Protein AF-A0A0C1FZS0-F1 (afdb_monomer_lite)

pLDDT: mean 91.09, std 13.43, range [32.62, 98.88]

Foldseek 3Di:
DFEEEDALQLQQQQADLQLAGNQDQPDGNDPPDGSVRSLVVVLVVQVVSLGQKYWYWQFAADDDNDDRQSNQLNSCVVSVHLQRGKEFEDGADPRTAIIMRGRVVWKDKYQDFDDDPVRHTLQAWDFDDPPPPPGTDTDHDNHRWGWMFMATPVGDTDIDTHDDDDDDDPVPPPDPDD

Structure (mmCIF, N/CA/C/O backbone):
data_AF-A0A0C1FZS0-F1
#
_entry.id   AF-A0A0C1FZS0-F1
#
loop_
_atom_site.group_PDB
_atom_site.id
_atom_site.type_symbol
_atom_site.label_atom_id
_atom_site.label_alt_id
_atom_site.label_comp_id
_atom_site.label_asym_id
_atom_site.label_entity_id
_atom_site.label_seq_id
_atom_site.pdbx_PDB_ins_code
_atom_site.Cartn_x
_atom_site.Cartn_y
_atom_site.Cartn_z
_atom_site.occupancy
_atom_site.B_iso_or_equiv
_atom_site.auth_seq_id
_atom_site.auth_comp_id
_atom_site.auth_asym_id
_atom_site.auth_atom_id
_atom_site.pdbx_PDB_model_num
ATOM 1 N N . MET A 1 1 ? -11.653 -15.041 6.999 1.00 92.69 1 MET A N 1
ATOM 2 C CA . MET A 1 1 ? -10.937 -13.839 6.544 1.00 92.69 1 MET A CA 1
ATOM 3 C C . MET A 1 1 ? -9.445 -14.072 6.685 1.00 92.69 1 MET A C 1
ATOM 5 O O . MET A 1 1 ? -9.012 -14.583 7.712 1.00 92.69 1 MET A O 1
ATOM 9 N N . ARG A 1 2 ? -8.684 -13.727 5.658 1.00 97.38 2 ARG A N 1
ATOM 10 C CA . ARG A 1 2 ? -7.247 -13.862 5.508 1.00 97.38 2 ARG A CA 1
ATOM 11 C C . ARG A 1 2 ? -6.704 -12.473 5.212 1.00 97.38 2 ARG A C 1
ATOM 13 O O . ARG A 1 2 ? -7.010 -11.899 4.173 1.00 97.38 2 ARG A O 1
ATOM 20 N N . LEU A 1 3 ? -5.918 -11.954 6.143 1.00 97.69 3 LEU A N 1
ATOM 21 C CA . LEU A 1 3 ? -5.201 -10.697 5.992 1.00 97.69 3 LEU A CA 1
ATOM 22 C C . LEU A 1 3 ? -3.733 -11.022 5.730 1.00 97.69 3 LEU A C 1
ATOM 24 O O . LEU A 1 3 ? -3.173 -11.89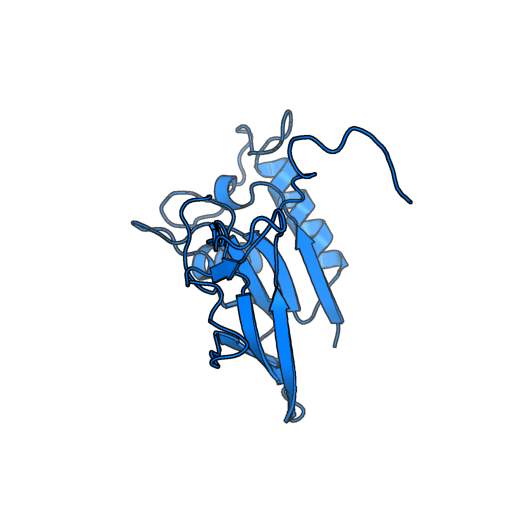8 6.391 1.00 97.69 3 LEU A O 1
ATOM 28 N N . ALA A 1 4 ? -3.122 -10.332 4.777 1.00 98.19 4 ALA A N 1
ATOM 29 C CA . ALA A 1 4 ? -1.700 -10.441 4.487 1.00 98.19 4 ALA A CA 1
ATOM 30 C C . ALA A 1 4 ? -1.048 -9.057 4.497 1.00 98.19 4 ALA A C 1
ATOM 32 O O . ALA A 1 4 ? -1.712 -8.037 4.326 1.00 98.19 4 ALA A O 1
ATOM 33 N N . THR A 1 5 ? 0.265 -9.029 4.679 1.00 98.06 5 THR A N 1
ATOM 34 C CA . THR A 1 5 ? 1.093 -7.847 4.442 1.00 98.06 5 THR A CA 1
ATOM 35 C C . THR A 1 5 ? 2.268 -8.257 3.575 1.00 98.06 5 THR A C 1
ATOM 37 O O . THR A 1 5 ? 2.811 -9.350 3.759 1.00 98.06 5 THR A O 1
ATOM 40 N N . TYR A 1 6 ? 2.631 -7.421 2.609 1.00 97.88 6 TYR A N 1
ATOM 41 C CA . TYR A 1 6 ? 3.744 -7.695 1.714 1.00 97.88 6 TYR A CA 1
ATOM 42 C C . TYR A 1 6 ? 4.457 -6.397 1.334 1.00 97.88 6 TYR A C 1
ATOM 44 O O . TYR A 1 6 ? 3.844 -5.492 0.768 1.00 97.88 6 TYR A O 1
ATOM 52 N N . ASN A 1 7 ? 5.754 -6.315 1.645 1.00 96.44 7 ASN A N 1
ATOM 53 C CA . ASN A 1 7 ? 6.638 -5.324 1.041 1.00 96.44 7 ASN A CA 1
ATOM 54 C C . ASN A 1 7 ? 7.053 -5.826 -0.346 1.00 96.44 7 ASN A C 1
ATOM 56 O O . ASN A 1 7 ? 7.769 -6.821 -0.445 1.00 96.44 7 ASN A O 1
ATOM 60 N N . ILE A 1 8 ? 6.552 -5.158 -1.387 1.00 94.81 8 ILE A N 1
ATOM 61 C CA . ILE A 1 8 ? 6.728 -5.568 -2.787 1.00 94.81 8 ILE A CA 1
ATOM 62 C C . ILE A 1 8 ? 8.076 -5.115 -3.368 1.00 94.81 8 ILE A C 1
ATOM 64 O O . ILE A 1 8 ? 8.530 -5.709 -4.345 1.00 94.81 8 ILE A O 1
ATOM 68 N N . GLU A 1 9 ? 8.725 -4.132 -2.740 1.00 91.25 9 GLU A N 1
ATOM 69 C CA . GLU A 1 9 ? 9.968 -3.503 -3.192 1.00 91.25 9 GLU A CA 1
ATOM 70 C C . GLU A 1 9 ? 9.824 -2.790 -4.558 1.00 91.25 9 GLU A C 1
ATOM 72 O O . GLU A 1 9 ? 9.731 -3.408 -5.622 1.00 91.25 9 GLU A O 1
ATOM 77 N N . TRP A 1 10 ? 9.816 -1.451 -4.543 1.00 91.62 10 TRP A N 1
ATOM 78 C CA . TRP A 1 10 ? 9.748 -0.601 -5.751 1.00 91.62 10 TRP A CA 1
ATOM 79 C C . TRP A 1 10 ? 8.530 -0.824 -6.670 1.00 91.62 10 TRP A C 1
ATOM 81 O O . TRP A 1 10 ? 8.647 -0.709 -7.895 1.00 91.62 10 TRP A O 1
ATOM 91 N N . PHE A 1 11 ? 7.337 -1.089 -6.124 1.00 96.31 11 PHE A N 1
ATOM 92 C CA . PHE A 1 11 ? 6.177 -1.447 -6.955 1.00 96.31 11 PHE A CA 1
ATOM 93 C C . PHE A 1 11 ? 5.785 -0.350 -7.958 1.00 96.31 11 PHE A C 1
ATOM 95 O O . PHE A 1 11 ? 5.384 -0.643 -9.084 1.00 96.31 11 PHE A O 1
ATOM 102 N N . ALA A 1 12 ? 5.983 0.920 -7.590 1.00 95.31 12 ALA A N 1
ATOM 103 C CA . ALA A 1 12 ? 5.743 2.075 -8.452 1.00 95.31 12 ALA A CA 1
ATOM 104 C C . ALA A 1 12 ? 6.441 1.986 -9.825 1.00 95.31 12 ALA A C 1
ATOM 106 O O . ALA A 1 12 ? 5.945 2.539 -10.802 1.00 95.31 12 ALA A O 1
ATOM 107 N N . TYR A 1 13 ? 7.573 1.279 -9.928 1.00 95.69 13 TYR A N 1
ATOM 108 C CA . TYR A 1 13 ? 8.383 1.213 -11.152 1.00 95.69 13 TYR A CA 1
ATOM 109 C C . TYR A 1 13 ? 7.780 0.282 -12.214 1.00 95.69 13 TYR A C 1
ATOM 111 O O . TYR A 1 13 ? 8.219 0.276 -13.370 1.00 95.69 13 TYR A O 1
ATOM 119 N N . LEU A 1 14 ? 6.756 -0.488 -11.838 1.00 97.31 14 LEU A N 1
ATOM 120 C CA . LEU A 1 14 ? 5.987 -1.315 -12.759 1.00 97.31 14 LEU A CA 1
ATOM 121 C C . LEU A 1 14 ? 4.859 -0.541 -13.450 1.00 97.31 14 LEU A C 1
ATOM 123 O O . LEU A 1 14 ? 4.269 -1.075 -14.383 1.00 97.31 14 LEU A O 1
ATOM 127 N N . PHE A 1 15 ? 4.584 0.705 -13.057 1.00 97.06 15 PHE A N 1
ATOM 128 C CA . PHE A 1 15 ? 3.476 1.500 -13.589 1.00 97.06 15 PHE A CA 1
ATOM 129 C C . PHE A 1 15 ? 3.964 2.744 -14.316 1.00 97.06 15 PHE A C 1
ATOM 131 O O . PHE A 1 15 ? 4.968 3.353 -13.938 1.00 97.06 15 PHE A O 1
ATOM 138 N N . ASP A 1 16 ? 3.272 3.115 -15.392 1.00 96.00 16 ASP A N 1
ATOM 139 C CA . ASP A 1 16 ? 3.566 4.353 -16.111 1.00 96.00 16 ASP A CA 1
ATOM 140 C C . ASP A 1 16 ? 2.937 5.579 -15.431 1.00 96.00 16 ASP A C 1
ATOM 142 O O . ASP A 1 16 ? 2.362 5.515 -14.342 1.00 96.00 16 ASP A O 1
ATOM 146 N N . LYS A 1 17 ? 3.079 6.745 -16.068 1.00 95.25 17 LYS A N 1
ATOM 147 C CA . LYS A 1 17 ? 2.538 8.012 -15.555 1.00 95.25 17 LYS A CA 1
ATOM 148 C C . LYS A 1 17 ? 1.004 8.044 -15.486 1.00 95.25 17 LYS A C 1
ATOM 150 O O . LYS A 1 17 ? 0.456 8.946 -14.853 1.00 95.25 17 LYS A O 1
ATOM 155 N N . ASP A 1 18 ? 0.339 7.118 -16.170 1.00 95.81 18 ASP A N 1
ATOM 156 C CA . ASP A 1 18 ? -1.113 6.999 -16.259 1.00 95.81 18 ASP A CA 1
ATOM 157 C C . ASP A 1 18 ? -1.623 5.804 -15.413 1.00 95.81 18 ASP A C 1
ATOM 159 O O . ASP A 1 18 ? -2.806 5.470 -15.456 1.00 95.81 18 ASP A O 1
ATOM 163 N N . ASP A 1 19 ? -0.747 5.216 -14.584 1.00 97.50 19 ASP A N 1
ATOM 164 C CA . ASP A 1 19 ? -0.967 4.038 -13.731 1.00 97.50 19 ASP A CA 1
ATOM 165 C C . ASP A 1 19 ? -1.263 2.739 -14.492 1.00 97.50 19 ASP A C 1
ATOM 167 O O . ASP A 1 19 ? -1.912 1.825 -13.974 1.00 97.50 19 ASP A O 1
ATOM 171 N N . THR A 1 20 ? -0.777 2.635 -15.727 1.00 96.94 20 THR A N 1
ATOM 172 C CA . THR A 1 20 ? -0.874 1.407 -16.520 1.00 96.94 20 THR A CA 1
ATOM 173 C C . THR A 1 20 ? 0.285 0.479 -16.179 1.00 96.94 20 THR A C 1
ATOM 175 O O . THR A 1 20 ? 1.444 0.903 -16.171 1.00 96.94 20 THR A O 1
ATOM 178 N N . LEU A 1 21 ? -0.014 -0.797 -15.920 1.00 97.50 21 LEU A N 1
ATOM 179 C CA . LEU A 1 21 ? 1.005 -1.813 -15.668 1.00 97.50 21 LEU A CA 1
ATOM 180 C C . LEU A 1 21 ? 1.848 -2.058 -16.930 1.00 97.50 21 LEU A C 1
ATOM 182 O O . LEU A 1 21 ? 1.327 -2.366 -18.000 1.00 97.50 21 LEU A O 1
ATOM 186 N N . MET A 1 22 ? 3.167 -1.965 -16.794 1.00 97.75 22 MET A N 1
ATOM 187 C CA . MET A 1 22 ? 4.130 -2.179 -17.870 1.00 97.75 22 MET A CA 1
ATOM 188 C C . MET A 1 22 ? 4.765 -3.569 -17.760 1.00 97.75 22 MET A C 1
ATOM 190 O O . MET A 1 22 ? 5.728 -3.764 -17.022 1.00 97.75 22 MET A O 1
ATOM 194 N N . LEU A 1 23 ? 4.264 -4.532 -18.536 1.00 97.06 23 LEU A N 1
ATOM 195 C CA . LEU A 1 23 ? 4.814 -5.892 -18.619 1.00 97.06 23 LEU A CA 1
ATOM 196 C C . LEU A 1 23 ? 5.726 -6.060 -19.844 1.00 97.06 23 LEU A C 1
ATOM 198 O O . LEU A 1 23 ? 5.412 -6.799 -20.774 1.00 97.06 23 LEU A O 1
ATOM 202 N N . ASP A 1 24 ? 6.861 -5.361 -19.854 1.00 97.44 24 ASP A N 1
ATOM 203 C CA . ASP A 1 24 ? 7.886 -5.491 -20.895 1.00 97.44 24 ASP A CA 1
ATOM 204 C C . ASP A 1 24 ? 9.237 -5.966 -20.331 1.00 97.44 24 ASP A C 1
ATOM 206 O O . ASP A 1 24 ? 9.437 -6.065 -19.122 1.00 97.44 24 ASP A O 1
ATOM 210 N N . ALA A 1 25 ? 10.184 -6.260 -21.223 1.00 97.69 25 ALA A N 1
ATOM 211 C CA . ALA A 1 25 ? 11.517 -6.745 -20.862 1.00 97.69 25 ALA A CA 1
ATOM 212 C C . ALA A 1 25 ? 12.495 -5.623 -20.442 1.00 97.69 25 ALA A C 1
ATOM 214 O O . ALA A 1 25 ? 13.711 -5.806 -20.506 1.00 97.69 25 ALA A O 1
ATOM 215 N N . LYS A 1 26 ? 12.001 -4.432 -20.068 1.00 97.88 26 LYS A N 1
ATOM 216 C CA . LYS A 1 26 ? 12.867 -3.349 -19.575 1.00 97.88 26 LYS A CA 1
ATOM 217 C C . LYS A 1 26 ? 13.206 -3.565 -18.096 1.00 97.88 26 LYS A C 1
ATOM 219 O O . LYS A 1 26 ? 12.447 -4.238 -17.399 1.00 97.88 26 LYS A O 1
ATOM 224 N N . PRO A 1 27 ? 14.314 -2.985 -17.599 1.00 97.31 27 PRO A N 1
ATOM 225 C CA . PRO A 1 27 ? 14.685 -3.088 -16.191 1.00 97.31 27 PRO A CA 1
ATOM 226 C C . PRO A 1 27 ? 13.567 -2.629 -15.250 1.00 97.31 27 PRO A C 1
ATOM 228 O O . PRO A 1 27 ? 12.896 -1.629 -15.515 1.00 97.31 27 PRO A O 1
ATOM 231 N N . SER A 1 28 ? 13.387 -3.363 -14.154 1.00 95.56 28 SER A N 1
ATOM 232 C CA . SER A 1 28 ? 12.504 -2.992 -13.047 1.00 95.56 28 SER A CA 1
ATOM 233 C C . SER A 1 28 ? 13.249 -2.201 -11.960 1.00 95.56 28 SER A C 1
ATOM 235 O O . SER A 1 28 ? 14.401 -1.808 -12.151 1.00 95.56 28 SER A O 1
ATOM 237 N N . GLY A 1 29 ? 12.596 -1.958 -10.816 1.00 90.38 29 GLY A N 1
ATOM 238 C CA . GLY A 1 29 ? 13.256 -1.410 -9.624 1.00 90.38 29 GLY A CA 1
ATOM 239 C C . GLY A 1 29 ? 14.176 -2.413 -8.915 1.00 90.38 29 GLY A C 1
ATOM 240 O O . GLY A 1 29 ? 15.032 -2.009 -8.132 1.00 90.38 29 GLY A O 1
ATOM 241 N N . VAL A 1 30 ? 14.047 -3.709 -9.219 1.00 93.25 30 VAL A N 1
ATOM 242 C CA . VAL A 1 30 ? 14.869 -4.780 -8.644 1.00 93.25 30 VAL A CA 1
ATOM 243 C C . VAL A 1 30 ? 16.071 -5.062 -9.547 1.00 93.25 30 VAL A C 1
ATOM 245 O O . VAL A 1 30 ? 15.944 -5.276 -10.756 1.00 93.25 30 VAL A O 1
ATOM 248 N N . HIS A 1 31 ? 17.268 -5.083 -8.955 1.00 93.75 31 HIS A N 1
ATOM 249 C CA . HIS A 1 31 ? 18.516 -5.256 -9.697 1.00 93.75 31 HIS A CA 1
ATOM 250 C C . HIS A 1 31 ? 18.559 -6.591 -10.455 1.00 93.75 31 HIS A C 1
ATOM 252 O O . HIS A 1 31 ? 18.454 -7.666 -9.866 1.00 93.75 31 HIS A O 1
ATOM 258 N N . GLY A 1 32 ? 18.795 -6.518 -11.768 1.00 95.69 32 GLY A N 1
ATOM 259 C CA . GLY A 1 32 ? 18.912 -7.695 -12.632 1.00 95.69 32 GLY A CA 1
ATOM 260 C C . GLY A 1 32 ? 17.579 -8.366 -12.977 1.00 95.69 32 GLY A C 1
ATOM 261 O O . GLY A 1 32 ? 17.597 -9.444 -13.564 1.00 95.69 32 GLY A O 1
ATOM 262 N N . VAL A 1 33 ? 16.444 -7.747 -12.639 1.00 97.25 33 VAL A N 1
ATOM 263 C CA . VAL A 1 33 ? 15.102 -8.270 -12.924 1.00 97.25 33 VAL A CA 1
ATOM 264 C C . VAL A 1 33 ? 14.362 -7.300 -13.841 1.00 97.25 33 VAL A C 1
ATOM 266 O O . VAL A 1 33 ? 14.331 -6.091 -13.595 1.00 97.25 33 VAL A O 1
ATOM 269 N N . ASP A 1 34 ? 13.767 -7.814 -14.914 1.00 98.12 34 ASP A N 1
ATOM 270 C CA . ASP A 1 34 ? 12.908 -7.032 -15.804 1.00 98.12 34 ASP A CA 1
ATOM 271 C C . ASP A 1 34 ? 11.467 -6.918 -15.268 1.00 98.12 34 ASP A C 1
ATOM 273 O O . ASP A 1 34 ? 11.032 -7.684 -14.402 1.00 98.12 34 ASP A O 1
ATOM 277 N N . ARG A 1 35 ? 10.715 -5.932 -15.769 1.00 98.12 35 ARG A N 1
ATOM 278 C CA . ARG A 1 35 ? 9.360 -5.621 -15.281 1.00 98.12 35 ARG A CA 1
ATOM 279 C C . ARG A 1 35 ? 8.356 -6.734 -15.535 1.00 98.12 35 ARG A C 1
ATOM 281 O O . ARG A 1 35 ? 7.492 -6.962 -14.688 1.00 98.12 35 ARG A O 1
ATOM 288 N N . TYR A 1 36 ? 8.477 -7.443 -16.654 1.00 98.25 36 TYR A N 1
ATOM 289 C CA . TYR A 1 36 ? 7.657 -8.617 -16.929 1.00 98.25 36 TYR A CA 1
ATOM 290 C C . TYR A 1 36 ? 7.883 -9.691 -15.856 1.00 98.25 36 TYR A C 1
ATOM 292 O O . TYR A 1 36 ? 6.929 -10.149 -15.228 1.00 98.25 36 TYR A O 1
ATOM 300 N N . THR A 1 37 ? 9.138 -10.043 -15.580 1.00 98.25 37 THR A N 1
ATOM 301 C CA . THR A 1 37 ? 9.505 -11.051 -14.580 1.00 98.25 37 THR A CA 1
ATOM 302 C C . THR A 1 37 ? 9.040 -10.649 -13.178 1.00 98.25 37 THR A C 1
ATOM 304 O O . THR A 1 37 ? 8.365 -11.445 -12.519 1.00 98.25 37 THR A O 1
ATOM 307 N N . GLN A 1 38 ? 9.321 -9.416 -12.730 1.00 97.94 38 GLN A N 1
ATOM 308 C CA . GLN A 1 38 ? 8.883 -8.939 -11.411 1.00 97.94 38 GLN A CA 1
ATOM 309 C C . GLN A 1 38 ? 7.349 -8.923 -11.307 1.00 97.94 38 GLN A C 1
ATOM 311 O O . GLN A 1 38 ? 6.787 -9.495 -10.373 1.00 97.94 38 GLN A O 1
ATOM 316 N N . GLY A 1 39 ? 6.658 -8.325 -12.284 1.00 98.00 39 GLY A N 1
ATOM 317 C CA . GLY A 1 39 ? 5.200 -8.197 -12.275 1.00 98.00 39 GLY A CA 1
ATOM 318 C C . GLY A 1 39 ? 4.481 -9.547 -12.258 1.00 98.00 39 GLY A C 1
ATOM 319 O O . GLY A 1 39 ? 3.559 -9.749 -11.467 1.00 98.00 39 GLY A O 1
ATOM 320 N N . ARG A 1 40 ? 4.936 -10.514 -13.070 1.00 98.19 40 ARG A N 1
ATOM 321 C CA . ARG A 1 40 ? 4.363 -11.871 -13.089 1.00 98.19 40 ARG A CA 1
ATOM 322 C C . ARG A 1 40 ? 4.647 -12.644 -11.802 1.00 98.19 40 ARG A C 1
ATOM 324 O O . ARG A 1 40 ? 3.773 -13.386 -11.356 1.00 98.19 40 ARG A O 1
ATOM 331 N N . ALA A 1 41 ? 5.819 -12.464 -11.193 1.00 98.19 41 ALA A N 1
ATOM 332 C CA . ALA A 1 41 ? 6.142 -13.081 -9.910 1.00 98.19 41 ALA A CA 1
ATOM 333 C C . ALA A 1 41 ? 5.258 -12.535 -8.777 1.00 98.19 41 ALA A C 1
ATOM 335 O O . ALA A 1 41 ? 4.687 -13.324 -8.024 1.00 98.19 41 ALA A O 1
ATOM 336 N N . ILE A 1 42 ? 5.071 -11.211 -8.703 1.00 98.38 42 ILE A N 1
ATOM 337 C CA . ILE A 1 42 ? 4.162 -10.583 -7.731 1.00 98.38 42 ILE A CA 1
ATOM 338 C C . ILE A 1 42 ? 2.740 -11.117 -7.926 1.00 98.38 42 ILE A C 1
ATOM 340 O O . ILE A 1 42 ? 2.125 -11.576 -6.965 1.00 98.38 42 ILE A O 1
ATOM 344 N N . ALA A 1 43 ? 2.233 -11.129 -9.165 1.00 98.50 43 ALA A N 1
ATOM 345 C CA . ALA A 1 43 ? 0.896 -11.641 -9.464 1.00 98.50 43 ALA A CA 1
ATOM 346 C C . ALA A 1 43 ? 0.736 -13.098 -9.007 1.00 98.50 43 ALA A C 1
ATOM 348 O O . ALA A 1 43 ? -0.229 -13.423 -8.319 1.00 98.50 43 ALA A O 1
ATOM 349 N N . HIS A 1 44 ? 1.716 -13.956 -9.308 1.00 98.62 44 HIS A N 1
ATOM 350 C CA . HIS A 1 44 ? 1.711 -15.355 -8.888 1.00 98.62 44 HIS A CA 1
ATOM 351 C C . HIS A 1 44 ? 1.645 -15.513 -7.361 1.00 98.62 44 HIS A C 1
ATOM 353 O O . HIS A 1 44 ? 0.852 -16.308 -6.852 1.00 98.62 44 HIS A O 1
ATOM 359 N N . VAL A 1 45 ? 2.446 -14.742 -6.618 1.00 98.44 45 VAL A N 1
ATOM 360 C CA . VAL A 1 45 ? 2.446 -14.768 -5.148 1.00 98.44 45 VAL A CA 1
ATOM 361 C C . VAL A 1 45 ? 1.094 -14.315 -4.596 1.00 98.44 45 VAL A C 1
ATOM 363 O O . VAL A 1 45 ? 0.508 -15.023 -3.777 1.00 98.44 45 VAL A O 1
ATOM 366 N N . LEU A 1 46 ? 0.563 -13.182 -5.063 1.00 98.44 46 LEU A N 1
ATOM 367 C CA . LEU A 1 46 ? -0.704 -12.636 -4.566 1.00 98.44 46 LEU A CA 1
ATOM 368 C C . LEU A 1 46 ? -1.894 -13.555 -4.885 1.00 98.44 46 LEU A C 1
ATOM 370 O O . LEU A 1 46 ? -2.725 -13.799 -4.009 1.00 98.44 46 LEU A O 1
ATOM 374 N N . GLN A 1 47 ? -1.924 -14.151 -6.082 1.00 98.56 47 GLN A N 1
ATOM 375 C CA . GLN A 1 47 ? -2.892 -15.192 -6.451 1.00 98.56 47 GLN A CA 1
ATOM 376 C C . GLN A 1 47 ? -2.805 -16.405 -5.519 1.00 98.56 47 GLN A C 1
ATOM 378 O O . GLN A 1 47 ? -3.824 -16.979 -5.146 1.00 98.56 47 GLN A O 1
ATOM 383 N N . ARG A 1 48 ? -1.590 -16.820 -5.137 1.00 98.31 48 ARG A N 1
ATOM 384 C CA . ARG A 1 48 ? -1.392 -18.013 -4.308 1.00 98.31 48 ARG A CA 1
ATOM 385 C C . ARG A 1 48 ? -1.715 -17.784 -2.834 1.00 98.31 48 ARG A C 1
ATOM 387 O O . ARG A 1 48 ? -2.139 -18.734 -2.168 1.00 98.31 48 ARG A O 1
ATOM 394 N N . ILE A 1 49 ? -1.495 -16.563 -2.342 1.00 97.44 49 ILE A N 1
ATOM 395 C CA . ILE A 1 49 ? -1.892 -16.124 -1.000 1.00 97.44 49 ILE A CA 1
ATOM 396 C C . ILE A 1 49 ? -3.421 -16.065 -0.893 1.00 97.44 49 ILE A C 1
ATOM 398 O O . ILE A 1 49 ? -3.965 -16.488 0.130 1.00 97.44 49 ILE A O 1
ATOM 402 N N . ASP A 1 50 ? -4.104 -15.566 -1.931 1.00 98.25 50 ASP A N 1
ATOM 403 C CA . ASP A 1 50 ? -5.570 -15.513 -2.012 1.00 98.25 50 ASP A CA 1
ATOM 404 C C . ASP A 1 50 ? -6.215 -14.855 -0.765 1.00 98.25 50 ASP A C 1
ATOM 406 O O . ASP A 1 50 ? -7.098 -15.396 -0.084 1.00 98.25 50 ASP A O 1
ATOM 410 N N . ALA A 1 51 ? -5.685 -13.696 -0.374 1.00 98.56 51 ALA A N 1
ATOM 411 C CA . ALA A 1 51 ? -6.129 -12.963 0.812 1.00 98.56 51 ALA A CA 1
ATOM 412 C C . ALA A 1 51 ? -7.378 -12.108 0.547 1.00 98.56 51 ALA A C 1
ATOM 414 O O . ALA A 1 51 ? -7.601 -11.641 -0.565 1.00 98.56 51 ALA A O 1
ATOM 415 N N . ASP A 1 52 ? -8.173 -11.899 1.602 1.00 98.69 52 ASP A N 1
ATOM 416 C CA . ASP A 1 52 ? -9.333 -10.996 1.603 1.00 98.69 52 ASP A CA 1
ATOM 417 C C . ASP A 1 52 ? -8.871 -9.535 1.588 1.00 98.69 52 ASP A C 1
ATOM 419 O O . ASP A 1 52 ? -9.530 -8.677 1.013 1.00 98.69 52 ASP A O 1
ATOM 423 N N . ALA A 1 53 ? -7.727 -9.252 2.217 1.00 98.69 53 ALA A N 1
ATOM 424 C CA . ALA A 1 53 ? -7.040 -7.979 2.082 1.00 98.69 53 ALA A CA 1
ATOM 425 C C . ALA A 1 53 ? -5.529 -8.119 2.267 1.00 98.69 53 ALA A C 1
ATOM 427 O O . ALA A 1 53 ? -5.042 -8.971 3.018 1.00 98.69 53 ALA A O 1
ATOM 428 N N . ILE A 1 54 ? -4.795 -7.258 1.572 1.00 98.75 54 ILE A N 1
ATOM 429 C CA . ILE A 1 54 ? -3.342 -7.253 1.482 1.00 98.75 54 ILE A CA 1
ATOM 430 C C . ILE A 1 54 ? -2.870 -5.833 1.762 1.00 98.75 54 ILE A C 1
ATOM 432 O O . ILE A 1 54 ? -3.141 -4.914 0.990 1.00 98.75 54 ILE A O 1
ATOM 436 N N . MET A 1 55 ? -2.166 -5.653 2.876 1.00 98.62 55 MET A N 1
ATOM 437 C CA . MET A 1 55 ? -1.419 -4.431 3.141 1.00 98.62 55 MET A CA 1
ATOM 438 C C . MET A 1 55 ? -0.191 -4.427 2.232 1.00 98.62 55 MET A C 1
ATOM 440 O O . MET A 1 55 ? 0.732 -5.223 2.414 1.00 98.62 55 MET A O 1
ATOM 444 N N . VAL A 1 56 ? -0.203 -3.558 1.232 1.00 98.31 56 VAL A N 1
ATOM 445 C CA . VAL A 1 56 ? 0.894 -3.369 0.292 1.00 98.31 56 VAL A CA 1
ATOM 446 C C . VAL A 1 56 ? 1.829 -2.313 0.860 1.00 98.31 56 VAL A C 1
ATOM 448 O O . VAL A 1 56 ? 1.473 -1.139 0.981 1.00 98.31 56 VAL A O 1
ATOM 451 N N . VAL A 1 57 ? 3.034 -2.746 1.215 1.00 96.88 57 VAL A N 1
ATOM 452 C CA . VAL A 1 57 ? 4.135 -1.872 1.615 1.00 96.88 57 VAL A CA 1
ATOM 453 C C . VAL A 1 57 ? 5.010 -1.610 0.390 1.00 96.88 57 VAL A C 1
ATOM 455 O O . VAL A 1 57 ? 5.275 -2.525 -0.388 1.00 96.88 57 VAL A O 1
ATOM 458 N N . GLU A 1 58 ? 5.439 -0.356 0.225 1.00 95.62 58 GLU A N 1
ATOM 459 C CA . GLU A 1 58 ? 6.038 0.143 -1.024 1.00 95.62 58 GLU A CA 1
ATOM 460 C C . GLU A 1 58 ? 5.067 0.073 -2.210 1.00 95.62 58 GLU A C 1
ATOM 462 O O . GLU A 1 58 ? 5.426 -0.308 -3.325 1.00 95.62 58 GLU A O 1
ATOM 467 N N . ALA A 1 59 ? 3.816 0.452 -1.942 1.00 96.94 59 ALA A N 1
ATOM 468 C CA . ALA A 1 59 ? 2.781 0.634 -2.944 1.00 96.94 59 ALA A CA 1
AT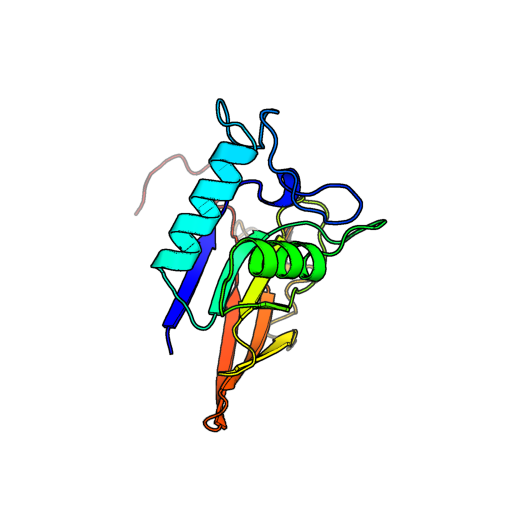OM 469 C C . ALA A 1 59 ? 3.164 1.727 -3.967 1.00 96.94 59 ALA A C 1
ATOM 471 O O . ALA A 1 59 ? 4.056 2.542 -3.694 1.00 96.94 59 ALA A O 1
ATOM 472 N N . PRO A 1 60 ? 2.489 1.759 -5.136 1.00 95.56 60 PRO A N 1
ATOM 473 C CA . PRO A 1 60 ? 2.659 2.807 -6.141 1.00 95.56 60 PRO A CA 1
ATOM 474 C C . PRO A 1 60 ? 2.384 4.216 -5.602 1.00 95.56 60 PRO A C 1
ATOM 476 O O . PRO A 1 60 ? 1.989 4.393 -4.456 1.00 95.56 60 PRO A O 1
ATOM 479 N N . ASN A 1 61 ? 2.595 5.225 -6.443 1.00 92.25 61 ASN A N 1
ATOM 480 C CA . ASN A 1 61 ? 2.622 6.620 -6.007 1.00 92.25 61 ASN A CA 1
ATOM 481 C C . ASN A 1 61 ? 1.299 7.336 -6.270 1.00 92.25 61 ASN A C 1
ATOM 483 O O . ASN A 1 61 ? 0.654 7.122 -7.298 1.00 92.25 61 ASN A O 1
ATOM 487 N N . THR A 1 62 ? 0.982 8.308 -5.420 1.00 94.62 62 THR A N 1
ATOM 488 C CA . THR A 1 62 ? -0.009 9.349 -5.680 1.00 94.62 62 THR A CA 1
ATOM 489 C C . THR A 1 62 ? 0.688 10.687 -5.919 1.00 94.62 62 THR A C 1
ATOM 491 O O . THR A 1 62 ? 1.503 11.137 -5.121 1.00 94.62 62 THR A O 1
ATOM 494 N N . GLY A 1 63 ? 0.348 11.368 -7.018 1.00 89.88 63 GLY A N 1
ATOM 495 C CA . GLY A 1 63 ? 0.894 12.688 -7.348 1.00 89.88 63 GLY A CA 1
ATOM 496 C C . GLY A 1 63 ? 0.849 12.989 -8.844 1.00 89.88 63 GLY A C 1
ATOM 497 O O . GLY A 1 63 ? 0.724 12.084 -9.657 1.00 89.88 63 GLY A O 1
ATOM 498 N N . ARG A 1 64 ? 0.954 14.267 -9.238 1.00 87.88 64 ARG A N 1
ATOM 499 C CA . ARG A 1 64 ? 0.772 14.729 -10.636 1.00 87.88 64 ARG A CA 1
ATOM 500 C C . ARG A 1 64 ? -0.456 14.080 -11.300 1.00 87.88 64 ARG A C 1
ATOM 5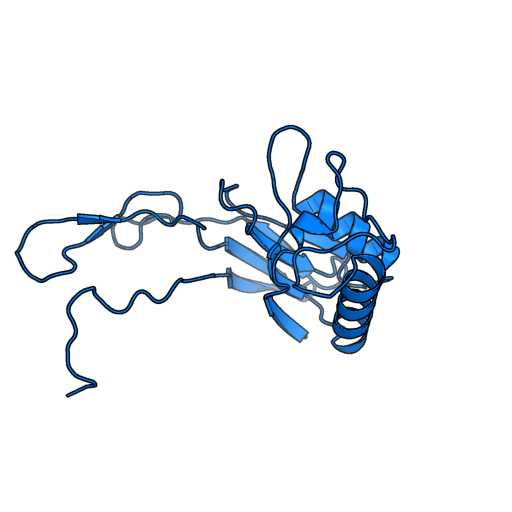02 O O . ARG A 1 64 ? -1.573 14.519 -11.053 1.00 87.88 64 ARG A O 1
ATOM 509 N N . SER A 1 65 ? -0.243 13.068 -12.141 1.00 93.25 65 SER A N 1
ATOM 510 C CA . SER A 1 65 ? -1.284 12.272 -12.793 1.00 93.25 65 SER A CA 1
ATOM 511 C C . SER A 1 65 ? -1.544 10.926 -12.112 1.00 93.25 65 SER A C 1
ATOM 513 O O . SER A 1 65 ? -2.656 10.423 -12.246 1.00 93.25 65 SER A O 1
ATOM 515 N N . GLN A 1 66 ? -0.576 10.370 -11.382 1.00 96.00 66 GLN A N 1
ATOM 516 C CA . GLN A 1 66 ? -0.592 9.035 -10.774 1.00 96.00 66 GLN A CA 1
ATOM 517 C C . GLN A 1 66 ? -1.459 8.969 -9.511 1.00 96.00 66 GLN A C 1
ATOM 519 O O . GLN A 1 66 ? -1.601 9.954 -8.774 1.00 96.00 66 GLN A O 1
ATOM 524 N N . ARG A 1 67 ? -2.053 7.801 -9.267 1.00 97.06 67 ARG A N 1
ATOM 525 C CA . ARG A 1 67 ? -2.858 7.472 -8.088 1.00 97.06 67 ARG A CA 1
ATOM 526 C C . ARG A 1 67 ? -2.589 6.033 -7.663 1.00 97.06 67 ARG A C 1
ATOM 528 O O . ARG A 1 67 ? -2.886 5.098 -8.407 1.00 97.06 67 ARG A O 1
ATOM 535 N N . THR A 1 68 ? -2.158 5.860 -6.418 1.00 97.31 68 THR A N 1
ATOM 536 C CA . THR A 1 68 ? -1.844 4.555 -5.816 1.00 97.31 68 THR A CA 1
ATOM 537 C C . THR A 1 68 ? -2.991 3.565 -5.937 1.00 97.31 68 THR A C 1
ATOM 539 O O . THR A 1 68 ? -2.780 2.421 -6.335 1.00 97.31 68 THR A O 1
ATOM 542 N N . THR A 1 69 ? -4.215 4.009 -5.640 1.00 98.31 69 THR A N 1
ATOM 543 C CA . THR A 1 69 ? -5.401 3.150 -5.708 1.00 98.31 69 THR A CA 1
ATOM 544 C C . THR A 1 69 ? -5.662 2.667 -7.130 1.00 98.31 69 THR A C 1
ATOM 546 O O . THR A 1 69 ? -5.785 1.467 -7.346 1.00 98.31 69 THR A O 1
ATOM 549 N N . ARG A 1 70 ? -5.608 3.566 -8.122 1.00 98.44 70 ARG A N 1
ATOM 550 C CA . ARG A 1 70 ? -5.802 3.213 -9.535 1.00 98.44 70 ARG A CA 1
ATOM 551 C C . ARG A 1 70 ? -4.747 2.226 -10.033 1.00 98.44 70 ARG A C 1
ATOM 553 O O . ARG A 1 70 ? -5.095 1.268 -10.713 1.00 98.44 70 ARG A O 1
ATOM 560 N N . ALA A 1 71 ? -3.477 2.437 -9.692 1.00 98.38 71 ALA A N 1
ATOM 561 C CA . ALA A 1 71 ? -2.401 1.520 -10.065 1.00 98.38 71 ALA A CA 1
ATOM 562 C C . ALA A 1 71 ? -2.631 0.110 -9.493 1.00 98.38 71 ALA A C 1
ATOM 564 O O . ALA A 1 71 ? -2.543 -0.882 -10.217 1.00 98.38 71 ALA A O 1
ATOM 565 N N . LEU A 1 72 ? -2.978 0.017 -8.205 1.00 98.62 72 LEU A N 1
ATOM 566 C CA . LEU A 1 72 ? -3.241 -1.264 -7.547 1.00 98.62 72 LEU A CA 1
ATOM 567 C C . LEU A 1 72 ? -4.489 -1.965 -8.092 1.00 98.62 72 LEU A C 1
ATOM 569 O O . LEU A 1 72 ? -4.458 -3.177 -8.284 1.00 98.62 72 LEU A O 1
ATOM 573 N N . GLU A 1 73 ? -5.556 -1.225 -8.381 1.00 98.81 73 GLU A N 1
ATOM 574 C CA . GLU A 1 73 ? -6.786 -1.760 -8.978 1.00 98.81 73 GLU A CA 1
ATOM 575 C C . GLU A 1 73 ? -6.543 -2.266 -10.407 1.00 98.81 73 GLU A C 1
ATOM 577 O O . GLU A 1 73 ? -6.952 -3.377 -10.748 1.00 98.81 73 GLU A O 1
ATOM 582 N N . ASN A 1 74 ? -5.792 -1.513 -11.222 1.00 98.56 74 ASN A N 1
ATOM 583 C CA . ASN A 1 74 ? -5.371 -1.946 -12.557 1.00 98.56 74 ASN A CA 1
ATOM 584 C C . ASN A 1 74 ? -4.534 -3.232 -12.492 1.00 98.56 74 ASN A C 1
ATOM 586 O O . ASN A 1 74 ? -4.748 -4.159 -13.274 1.00 98.56 74 ASN A O 1
ATOM 590 N N . PHE A 1 75 ? -3.596 -3.311 -11.544 1.00 98.75 75 PHE A N 1
ATOM 591 C CA . PHE A 1 75 ? -2.812 -4.523 -11.323 1.00 98.75 75 PHE A CA 1
ATOM 592 C C . PHE A 1 75 ? -3.687 -5.698 -10.883 1.00 98.75 75 PHE A C 1
ATOM 594 O O . PHE A 1 75 ? -3.527 -6.800 -11.401 1.00 98.75 75 PHE A O 1
ATOM 601 N N . ALA A 1 76 ? -4.610 -5.483 -9.944 1.00 98.75 76 ALA A N 1
ATOM 602 C CA . ALA A 1 76 ? -5.503 -6.523 -9.450 1.00 98.75 76 ALA A CA 1
ATOM 603 C C . ALA A 1 76 ? -6.385 -7.097 -10.565 1.00 98.75 76 ALA A C 1
ATOM 605 O O . ALA A 1 76 ? -6.565 -8.314 -10.628 1.00 98.75 76 ALA A O 1
ATOM 606 N N . ALA A 1 77 ? -6.873 -6.239 -11.466 1.00 98.56 77 ALA A N 1
ATOM 607 C CA . ALA A 1 77 ? -7.625 -6.649 -12.646 1.00 98.56 77 ALA A CA 1
ATOM 608 C C . ALA A 1 77 ? -6.777 -7.514 -13.594 1.00 98.56 77 ALA A C 1
ATOM 610 O O . ALA A 1 77 ? -7.203 -8.607 -13.965 1.00 98.56 77 ALA A O 1
ATOM 611 N N . GLU A 1 78 ? -5.559 -7.076 -13.928 1.00 98.19 78 GLU A N 1
ATOM 612 C CA . GLU A 1 78 ? -4.629 -7.831 -14.784 1.00 98.19 78 GLU A CA 1
ATOM 613 C C . GLU A 1 78 ? -4.206 -9.170 -14.151 1.00 98.19 78 GLU A C 1
ATOM 615 O O . GLU A 1 78 ? -4.095 -10.197 -14.823 1.00 98.19 78 GLU A O 1
ATOM 620 N N . ALA A 1 79 ? -3.994 -9.185 -12.835 1.00 98.12 79 ALA A N 1
ATOM 621 C CA . ALA A 1 79 ? -3.607 -10.371 -12.083 1.00 98.12 79 ALA A CA 1
ATOM 622 C C . ALA A 1 79 ? -4.797 -11.272 -11.698 1.00 98.12 79 ALA A C 1
ATOM 624 O O . ALA A 1 79 ? -4.573 -12.352 -11.154 1.00 98.12 79 ALA A O 1
ATOM 625 N N . GLY A 1 80 ? -6.047 -10.878 -11.960 1.00 98.25 80 GLY A N 1
ATOM 626 C CA . GLY A 1 80 ? -7.234 -11.665 -11.607 1.00 98.25 80 GLY A CA 1
ATOM 627 C C . GLY A 1 80 ? -7.381 -11.912 -10.101 1.00 98.25 80 GLY A C 1
ATOM 628 O O . GLY A 1 80 ? -7.714 -13.023 -9.687 1.00 98.25 80 GLY A O 1
ATOM 629 N N . LEU A 1 81 ? -7.081 -10.907 -9.276 1.00 98.69 81 LEU A N 1
ATOM 630 C CA . LEU A 1 81 ? -7.193 -11.002 -7.819 1.00 98.69 81 LEU A CA 1
ATOM 631 C C . LEU A 1 81 ? -8.633 -10.752 -7.360 1.00 98.69 81 LEU A C 1
ATOM 633 O O . LEU A 1 81 ? -9.333 -9.899 -7.903 1.00 98.69 81 LEU A O 1
ATOM 637 N N . ARG A 1 82 ? -9.062 -11.441 -6.296 1.00 98.50 82 ARG A N 1
ATOM 638 C CA . ARG A 1 82 ? -10.333 -11.115 -5.623 1.00 98.50 82 ARG A CA 1
ATOM 639 C C . ARG A 1 82 ? -10.264 -9.802 -4.847 1.00 98.50 82 ARG A C 1
ATOM 641 O O . ARG A 1 82 ? -11.239 -9.053 -4.822 1.00 98.50 82 ARG A O 1
ATOM 648 N N . ALA A 1 83 ? -9.093 -9.525 -4.265 1.00 98.62 83 ALA A N 1
ATOM 649 C CA . ALA A 1 83 ? -8.766 -8.240 -3.680 1.00 98.62 83 ALA A CA 1
ATOM 650 C C . ALA A 1 83 ? -8.529 -7.242 -4.816 1.00 98.62 83 ALA A C 1
ATOM 652 O O . ALA A 1 83 ? -7.508 -7.317 -5.495 1.00 98.62 83 ALA A O 1
ATOM 653 N N . ARG A 1 84 ? -9.515 -6.381 -5.064 1.00 98.50 84 ARG A N 1
ATOM 654 C CA . ARG A 1 84 ? -9.654 -5.608 -6.307 1.00 98.50 84 ARG A CA 1
ATOM 655 C C . ARG A 1 84 ? -10.030 -4.144 -6.109 1.00 98.50 84 ARG A C 1
ATOM 657 O O . ARG A 1 84 ? -10.146 -3.436 -7.098 1.00 98.50 84 ARG A O 1
ATOM 664 N N . GLU A 1 85 ? -10.237 -3.709 -4.872 1.00 98.81 85 GLU A N 1
ATOM 665 C CA . GLU A 1 85 ? -10.453 -2.305 -4.522 1.00 98.81 85 GLU A CA 1
ATOM 666 C C . GLU A 1 85 ? -9.325 -1.850 -3.601 1.00 98.81 85 GLU A C 1
ATOM 668 O O . GLU A 1 85 ? -8.840 -2.637 -2.781 1.00 98.81 85 GLU A O 1
ATOM 673 N N . ALA A 1 86 ? -8.864 -0.611 -3.756 1.00 98.69 86 ALA A N 1
ATOM 674 C CA . ALA A 1 86 ? -7.731 -0.108 -3.000 1.00 98.69 86 ALA A CA 1
ATOM 675 C C . ALA A 1 86 ? -8.080 1.137 -2.182 1.00 98.69 86 ALA A C 1
ATOM 677 O O . ALA A 1 86 ? -8.743 2.060 -2.649 1.00 98.69 86 ALA A O 1
ATOM 678 N N . VAL A 1 87 ? -7.533 1.206 -0.970 1.00 98.62 87 VAL A N 1
ATOM 679 C CA . VAL A 1 87 ? -7.545 2.408 -0.131 1.00 98.62 87 VAL A CA 1
ATOM 680 C C . VAL A 1 87 ? -6.116 2.782 0.250 1.00 98.62 87 VAL A C 1
ATOM 682 O O . VAL A 1 87 ? -5.325 1.939 0.677 1.00 98.62 87 VAL A O 1
ATOM 685 N N . SER A 1 88 ? -5.776 4.056 0.086 1.00 97.06 88 SER A N 1
ATOM 686 C CA . SER A 1 88 ? -4.491 4.633 0.484 1.00 97.06 88 SER A CA 1
ATOM 687 C C . SER A 1 88 ? -4.695 5.747 1.510 1.00 97.06 88 SER A C 1
ATOM 689 O O . SER A 1 88 ? -5.808 6.233 1.722 1.00 97.06 88 SER A O 1
ATOM 691 N N . GLY A 1 89 ? -3.607 6.112 2.184 1.00 95.19 89 GLY A N 1
ATOM 692 C CA . GLY A 1 89 ? -3.595 7.160 3.200 1.00 95.19 89 GLY A CA 1
ATOM 693 C C . GLY A 1 89 ? -3.086 8.480 2.646 1.00 95.19 89 GLY A C 1
ATOM 694 O O . GLY A 1 89 ? -3.385 8.866 1.515 1.00 95.19 89 GLY A O 1
ATOM 695 N N . PHE A 1 90 ? -2.291 9.171 3.456 1.00 92.69 90 PHE A N 1
ATOM 696 C CA . PHE A 1 90 ? -1.624 10.395 3.033 1.00 92.69 90 PHE A CA 1
ATOM 697 C C . PHE A 1 90 ? -0.580 10.104 1.941 1.00 92.69 90 PHE A C 1
ATOM 699 O O . PHE A 1 90 ? 0.246 9.202 2.123 1.00 92.69 90 PHE A O 1
ATOM 706 N N . PRO A 1 91 ? -0.584 10.863 0.828 1.00 90.94 91 PRO A N 1
ATOM 707 C CA . PRO A 1 91 ? 0.458 10.752 -0.184 1.00 90.94 91 PRO A CA 1
ATOM 708 C C . PRO A 1 91 ? 1.805 11.184 0.402 1.00 90.94 91 PRO A C 1
ATOM 710 O O . PRO A 1 91 ? 1.863 11.988 1.336 1.00 90.94 91 PRO A O 1
ATOM 713 N N . ASN A 1 92 ? 2.897 10.663 -0.151 1.00 86.81 92 ASN A N 1
ATOM 714 C CA . ASN A 1 92 ? 4.245 11.048 0.257 1.00 86.81 92 ASN A CA 1
ATOM 715 C C . ASN A 1 92 ? 5.215 11.072 -0.929 1.00 86.81 92 ASN A C 1
ATOM 717 O O . ASN A 1 92 ? 4.978 10.457 -1.966 1.00 86.81 92 ASN A O 1
ATOM 721 N N . ASP A 1 93 ? 6.353 11.737 -0.744 1.00 84.00 93 ASP A N 1
ATOM 722 C CA . ASP A 1 93 ? 7.327 11.970 -1.815 1.00 84.00 93 ASP A CA 1
ATOM 723 C C . ASP A 1 93 ? 8.346 10.825 -1.990 1.00 84.00 93 ASP A C 1
ATOM 725 O O . ASP A 1 93 ? 9.317 10.958 -2.734 1.00 84.00 93 ASP A O 1
ATOM 729 N N . THR A 1 94 ? 8.178 9.691 -1.297 1.00 80.38 94 THR A N 1
ATOM 730 C CA . THR A 1 94 ? 9.205 8.628 -1.253 1.00 80.38 94 THR A CA 1
ATOM 731 C C . THR A 1 94 ? 9.072 7.573 -2.346 1.00 80.38 94 THR A C 1
ATOM 733 O O . THR A 1 94 ? 9.894 6.662 -2.420 1.00 80.38 94 THR A O 1
ATOM 736 N N . HIS A 1 95 ? 8.048 7.687 -3.189 1.00 82.81 95 HIS A N 1
ATOM 737 C CA . HIS A 1 95 ? 7.659 6.679 -4.176 1.00 82.81 95 HIS A CA 1
ATOM 738 C C . HIS A 1 95 ? 7.402 5.272 -3.585 1.00 82.81 95 HIS A C 1
ATOM 740 O O . HIS A 1 95 ? 7.635 4.251 -4.236 1.00 82.81 95 HIS A O 1
ATOM 746 N N . GLN A 1 96 ? 7.019 5.220 -2.309 1.00 89.06 96 GLN A N 1
ATOM 747 C CA . GLN A 1 96 ? 6.884 3.997 -1.522 1.00 89.06 96 GLN A CA 1
ATOM 748 C C . GLN A 1 96 ? 5.710 4.154 -0.552 1.00 89.06 96 GLN A C 1
ATOM 750 O O . GLN A 1 96 ? 5.888 4.219 0.668 1.00 89.06 96 GLN A O 1
ATOM 755 N N . GLU A 1 97 ? 4.502 4.274 -1.097 1.00 94.62 97 GLU A N 1
ATOM 756 C CA . GLU A 1 97 ? 3.305 4.440 -0.277 1.00 94.62 97 GLU A CA 1
ATOM 757 C C . GLU A 1 97 ? 2.936 3.160 0.483 1.00 94.62 97 GLU A C 1
ATOM 759 O O . GLU A 1 97 ? 3.539 2.093 0.329 1.00 94.62 97 GLU A O 1
ATOM 764 N N . ILE A 1 98 ? 1.937 3.285 1.351 1.00 97.00 98 ILE A N 1
ATOM 765 C CA . ILE A 1 98 ? 1.308 2.170 2.047 1.00 97.00 98 ILE A CA 1
ATOM 766 C C . ILE A 1 98 ? -0.171 2.212 1.673 1.00 97.00 98 ILE A C 1
ATOM 768 O O . ILE A 1 98 ? -0.822 3.250 1.814 1.00 97.00 98 ILE A O 1
ATOM 772 N N . ALA A 1 99 ? -0.690 1.095 1.180 1.00 98.31 99 ALA A N 1
ATOM 773 C CA . ALA A 1 99 ? -2.070 0.970 0.729 1.00 98.31 99 ALA A CA 1
ATOM 774 C C . ALA A 1 99 ? -2.633 -0.401 1.107 1.00 98.31 99 ALA A C 1
ATOM 776 O O . ALA A 1 99 ? -1.889 -1.370 1.247 1.00 98.31 99 ALA A O 1
ATOM 777 N N . LEU A 1 100 ? -3.950 -0.498 1.247 1.00 98.81 100 LEU A N 1
ATOM 778 C CA . LEU A 1 100 ? -4.647 -1.770 1.392 1.00 98.81 100 LEU A CA 1
ATOM 779 C C . LEU A 1 100 ? -5.365 -2.086 0.082 1.00 98.81 100 LEU A C 1
ATOM 781 O O . LEU A 1 100 ? -6.211 -1.307 -0.345 1.00 98.81 100 LEU A O 1
ATOM 785 N N . LEU A 1 101 ? -5.057 -3.235 -0.515 1.00 98.81 101 LEU A N 1
ATOM 786 C CA . LEU A 1 101 ? -5.853 -3.843 -1.581 1.00 98.81 101 LEU A CA 1
ATOM 787 C C . LEU A 1 101 ? -6.780 -4.884 -0.944 1.00 98.81 101 LEU A C 1
ATOM 789 O O . LEU A 1 101 ? -6.301 -5.755 -0.218 1.00 98.81 101 LEU A O 1
ATOM 793 N N . TYR A 1 102 ? -8.086 -4.810 -1.177 1.00 98.88 102 TYR A N 1
ATOM 794 C CA . TYR A 1 102 ? -9.075 -5.657 -0.511 1.00 98.88 102 TYR A CA 1
ATOM 795 C C . TYR A 1 102 ? -10.185 -6.139 -1.437 1.00 98.88 102 TYR A C 1
ATOM 797 O O . TYR A 1 102 ? -10.409 -5.607 -2.522 1.00 98.88 102 TYR A O 1
ATOM 805 N N . ASP A 1 103 ? -10.846 -7.211 -1.014 1.00 98.81 103 ASP A N 1
ATOM 806 C CA . ASP A 1 103 ? -12.003 -7.794 -1.678 1.00 98.81 103 ASP A CA 1
ATOM 807 C C . ASP A 1 103 ? -13.281 -7.110 -1.147 1.00 98.81 103 ASP A C 1
ATOM 809 O O . ASP A 1 103 ? -13.649 -7.302 0.019 1.00 98.81 103 ASP A O 1
ATOM 813 N N . PRO A 1 104 ? -13.958 -6.281 -1.963 1.00 98.50 104 PRO A N 1
ATOM 814 C CA . PRO A 1 104 ? -15.126 -5.530 -1.517 1.00 98.50 104 PRO A CA 1
ATOM 815 C C . PRO A 1 104 ? -16.358 -6.411 -1.273 1.00 98.50 104 PRO A C 1
ATOM 817 O O . PRO A 1 104 ? -17.332 -5.947 -0.678 1.00 98.50 104 PRO A O 1
ATOM 820 N N . ASP A 1 105 ? -16.335 -7.691 -1.667 1.00 98.44 105 ASP A N 1
ATOM 821 C CA . ASP A 1 105 ? -17.428 -8.625 -1.376 1.00 98.44 105 ASP A CA 1
ATOM 822 C C . ASP A 1 105 ? -17.365 -9.173 0.058 1.00 98.44 105 ASP A C 1
ATOM 824 O O . ASP A 1 105 ? -18.335 -9.762 0.538 1.00 98.44 105 ASP A O 1
ATOM 828 N N . VAL A 1 106 ? -16.245 -8.983 0.768 1.00 98.50 106 VAL A N 1
ATOM 829 C CA . VAL A 1 106 ? -16.018 -9.541 2.116 1.00 98.50 106 VAL A CA 1
ATOM 830 C C . VAL A 1 106 ? -15.763 -8.478 3.183 1.00 98.50 106 VAL A C 1
ATOM 832 O O . VAL A 1 106 ? -16.056 -8.723 4.361 1.00 98.50 106 VAL A O 1
ATOM 835 N N . LEU A 1 107 ? -15.286 -7.289 2.805 1.00 98.50 107 LEU A N 1
ATOM 836 C CA . LEU A 1 107 ? -15.107 -6.156 3.713 1.00 98.50 107 LEU A CA 1
ATOM 837 C C . LEU A 1 107 ? -15.165 -4.805 2.995 1.00 98.50 107 LEU A C 1
ATOM 839 O O . LEU A 1 107 ? -14.963 -4.727 1.793 1.00 98.50 107 LEU A O 1
ATOM 843 N N . ASP A 1 108 ? -15.395 -3.750 3.770 1.00 98.62 108 ASP A N 1
ATOM 844 C CA . ASP A 1 108 ? -15.222 -2.351 3.385 1.00 98.62 108 ASP A CA 1
ATOM 845 C C . ASP A 1 108 ? -14.069 -1.749 4.199 1.00 98.62 108 ASP A C 1
ATOM 847 O O . ASP A 1 108 ? -13.912 -2.068 5.386 1.00 98.62 108 ASP A O 1
ATOM 851 N N . ALA A 1 109 ? -13.277 -0.863 3.593 1.00 98.56 109 ALA A N 1
ATOM 852 C CA . ALA A 1 109 ? -12.163 -0.193 4.255 1.00 98.56 109 ALA A CA 1
ATOM 853 C C . ALA A 1 109 ? -12.118 1.294 3.890 1.00 98.56 109 ALA A C 1
ATOM 855 O O . ALA A 1 109 ? -12.200 1.662 2.724 1.00 98.56 109 ALA A O 1
ATOM 856 N N . VAL A 1 110 ? -11.945 2.158 4.891 1.00 98.50 110 VAL A N 1
ATOM 857 C CA . VAL A 1 110 ? -11.784 3.604 4.688 1.00 98.50 110 VAL A CA 1
ATOM 858 C C . VAL A 1 110 ? -10.587 4.125 5.467 1.00 98.50 110 VAL A C 1
ATOM 860 O O . VAL A 1 110 ? -10.314 3.667 6.580 1.00 98.50 110 VAL A O 1
ATOM 863 N N . HIS A 1 111 ? -9.889 5.104 4.891 1.00 98.31 111 HIS A N 1
ATOM 864 C CA . HIS A 1 111 ? -8.869 5.864 5.604 1.00 98.31 111 HIS A CA 1
ATOM 865 C C . HIS A 1 111 ? -9.523 6.628 6.762 1.00 98.31 111 HIS A C 1
ATOM 867 O O . HIS A 1 111 ? -10.410 7.452 6.548 1.00 98.31 111 HIS A O 1
ATOM 873 N N . ASP A 1 112 ? -9.109 6.323 7.991 1.00 97.69 112 ASP A N 1
ATOM 874 C CA . ASP A 1 112 ? -9.665 6.893 9.222 1.00 97.69 112 ASP A CA 1
ATOM 875 C C . ASP A 1 112 ? -8.526 7.237 10.186 1.00 97.69 112 ASP A C 1
ATOM 877 O O . ASP A 1 112 ? -8.337 6.586 11.223 1.00 97.69 112 ASP A O 1
ATOM 881 N N . ALA A 1 113 ? -7.745 8.246 9.790 1.00 95.69 113 ALA A N 1
ATOM 882 C CA . ALA A 1 113 ? -6.679 8.828 10.594 1.00 95.69 113 ALA A CA 1
ATOM 883 C C . ALA A 1 113 ? -7.261 9.574 11.798 1.00 95.69 113 ALA A C 1
ATOM 885 O O . ALA A 1 113 ? -8.075 10.493 11.645 1.00 95.69 113 ALA A O 1
ATOM 886 N N . ARG A 1 114 ? -6.837 9.195 13.007 1.00 94.25 114 ARG A N 1
ATOM 887 C CA . ARG A 1 114 ? -7.353 9.773 14.257 1.00 94.25 114 ARG A CA 1
ATOM 888 C C . ARG A 1 114 ? -6.266 10.550 14.982 1.00 94.25 114 ARG A C 1
ATOM 890 O O . ARG A 1 114 ? -5.090 10.232 14.894 1.00 94.25 114 ARG A O 1
ATOM 897 N N . SER A 1 115 ? -6.676 11.567 15.733 1.00 93.62 115 SER A N 1
ATOM 898 C CA . SER A 1 115 ? -5.785 12.336 16.606 1.00 93.62 115 SER A CA 1
ATOM 899 C C . SER A 1 115 ? -6.360 12.451 18.006 1.00 93.62 115 SER A C 1
ATOM 901 O O . SER A 1 115 ? -7.553 12.708 18.175 1.00 93.62 115 SER A O 1
ATOM 903 N N . SER A 1 116 ? -5.485 12.393 19.000 1.00 91.31 116 SER A N 1
ATOM 904 C CA . SER A 1 116 ? -5.734 12.896 20.349 1.00 91.31 116 SER A CA 1
ATOM 905 C C . SER A 1 116 ? -4.482 13.610 20.871 1.00 91.31 116 SER A C 1
ATOM 907 O O . SER A 1 116 ? -3.407 13.406 20.309 1.00 91.31 116 SER A O 1
ATOM 909 N N . PRO A 1 117 ? -4.565 14.398 21.958 1.00 85.81 117 PRO A N 1
ATOM 910 C CA . PRO A 1 117 ? -3.379 15.021 22.549 1.00 85.81 117 PRO A CA 1
ATOM 911 C C . PRO A 1 117 ? -2.265 14.027 22.920 1.00 85.81 117 PRO A C 1
ATOM 913 O O . PRO A 1 117 ? -1.095 14.366 22.824 1.00 85.81 117 PRO A O 1
ATOM 916 N N . ALA A 1 118 ? -2.618 12.795 23.306 1.00 86.00 118 ALA A N 1
ATOM 917 C CA . ALA A 1 118 ? -1.656 11.744 23.657 1.00 86.00 118 ALA A CA 1
ATOM 918 C C . ALA A 1 118 ? -1.199 10.891 22.455 1.00 86.00 118 ALA A C 1
ATOM 920 O O . ALA A 1 118 ? -0.281 10.088 22.584 1.00 86.00 118 ALA A O 1
ATOM 921 N N . ALA A 1 119 ? -1.857 11.028 21.303 1.00 87.44 119 ALA A N 1
ATOM 922 C CA . ALA A 1 119 ? -1.565 10.284 20.083 1.00 87.44 119 ALA A CA 1
ATOM 923 C C . ALA A 1 119 ? -1.878 11.182 18.876 1.00 87.44 119 ALA A C 1
ATOM 925 O O . ALA A 1 119 ? -2.994 11.119 18.341 1.00 87.44 119 ALA A O 1
ATOM 926 N N . PRO A 1 120 ? -0.958 12.091 18.506 1.00 89.31 120 PRO A N 1
ATOM 927 C CA . PRO A 1 120 ? -1.146 12.942 17.343 1.00 89.31 120 PRO A CA 1
ATOM 928 C C . PRO A 1 120 ? -1.122 12.107 16.056 1.00 89.31 120 PRO A C 1
ATOM 930 O O . PRO A 1 120 ? -0.665 10.964 16.036 1.00 89.31 120 PRO A O 1
ATOM 933 N N . ARG A 1 121 ? -1.654 12.686 14.978 1.00 91.88 121 ARG A N 1
ATOM 934 C CA . ARG A 1 121 ? -1.734 12.022 13.674 1.00 91.88 121 ARG A CA 1
ATOM 935 C C . ARG A 1 121 ? -0.358 11.767 13.071 1.00 91.88 121 ARG A C 1
ATOM 937 O O . ARG A 1 121 ? 0.573 12.550 13.240 1.00 91.88 121 ARG A O 1
ATOM 944 N N . PHE A 1 122 ? -0.282 10.712 12.269 1.00 93.00 122 PHE A N 1
ATOM 945 C CA . PHE A 1 122 ? 0.943 10.287 11.603 1.00 93.00 122 PHE A CA 1
ATOM 946 C C . PHE A 1 122 ? 1.423 11.190 10.456 1.00 93.00 122 PHE A C 1
ATOM 948 O O . PHE A 1 122 ? 2.590 11.100 10.085 1.00 93.00 122 PHE A O 1
ATOM 955 N N . ASP A 1 123 ? 0.571 12.062 9.907 1.00 91.81 123 ASP A N 1
ATOM 956 C CA . ASP A 1 123 ? 0.961 13.096 8.933 1.00 91.81 123 ASP A CA 1
ATOM 957 C C . ASP A 1 123 ? 1.436 14.405 9.585 1.00 91.81 123 ASP A C 1
ATOM 959 O O . ASP A 1 123 ? 1.682 15.394 8.897 1.00 91.81 123 ASP A O 1
ATOM 963 N N . GLY A 1 124 ? 1.554 14.419 10.915 1.00 89.00 124 GLY A N 1
ATOM 964 C CA . GLY A 1 124 ? 2.049 15.551 11.683 1.00 89.00 124 GLY A CA 1
ATOM 965 C C . GLY A 1 124 ? 3.544 15.491 11.997 1.00 89.00 124 GLY A C 1
ATOM 966 O O . GLY A 1 124 ? 4.274 14.572 11.617 1.00 89.00 124 GLY A O 1
ATOM 967 N N . VAL A 1 125 ? 3.976 16.500 12.751 1.00 86.62 125 VAL A N 1
ATOM 968 C CA . VAL A 1 125 ? 5.288 16.552 13.398 1.00 86.62 125 VAL A CA 1
ATOM 969 C C . VAL A 1 125 ? 5.104 16.173 14.862 1.00 86.62 125 VAL A C 1
ATOM 971 O O . VAL A 1 125 ? 4.224 16.700 15.541 1.00 86.62 125 VAL A O 1
ATOM 974 N N . PHE A 1 126 ? 5.932 15.252 15.330 1.00 84.31 126 PHE A N 1
ATOM 975 C CA . PHE A 1 126 ? 6.010 14.826 16.715 1.00 84.31 126 PHE A CA 1
ATOM 976 C C . PHE A 1 126 ? 7.145 15.584 17.392 1.00 84.31 126 PHE A C 1
ATOM 978 O O . PHE A 1 126 ? 8.207 15.762 16.800 1.00 84.31 126 PHE A O 1
ATOM 985 N N . GLU A 1 127 ? 6.918 16.001 18.629 1.00 84.69 127 GLU A N 1
ATOM 986 C CA . GLU A 1 127 ? 7.939 16.588 19.488 1.00 84.69 127 GLU A CA 1
ATOM 987 C C . GLU A 1 127 ? 8.387 15.509 20.474 1.00 84.69 127 GLU A C 1
ATOM 989 O O . GLU A 1 127 ? 7.640 15.142 21.383 1.00 84.69 127 GLU A O 1
ATOM 994 N N . ILE A 1 128 ? 9.561 14.925 20.230 1.00 80.31 128 ILE A N 1
ATOM 995 C CA . ILE A 1 128 ? 10.080 13.780 20.987 1.00 80.31 128 ILE A CA 1
ATOM 996 C C . ILE A 1 128 ? 11.510 14.097 21.405 1.00 80.31 128 ILE A C 1
ATOM 998 O O . ILE A 1 128 ? 12.325 14.440 20.560 1.00 80.31 128 ILE A O 1
ATOM 1002 N N . ASP A 1 129 ? 11.817 13.953 22.690 1.00 77.31 129 ASP A N 1
ATOM 1003 C CA . ASP A 1 129 ? 13.199 13.915 23.172 1.00 77.31 129 ASP A CA 1
ATOM 1004 C C . ASP A 1 129 ? 13.768 12.513 22.888 1.00 77.31 129 ASP A C 1
ATOM 1006 O O . ASP A 1 129 ? 13.340 11.522 23.491 1.00 77.31 129 ASP A O 1
ATOM 1010 N N . LEU A 1 130 ? 14.641 12.409 21.881 1.00 77.31 130 LEU A N 1
ATOM 1011 C CA . LEU A 1 130 ? 15.182 11.131 21.409 1.00 77.31 130 LEU A CA 1
ATOM 1012 C C . LEU A 1 130 ? 16.494 10.734 22.094 1.00 77.31 130 LEU A C 1
ATOM 1014 O O . LEU A 1 130 ? 16.838 9.548 22.073 1.00 77.31 130 LEU A O 1
ATOM 1018 N N . ASP A 1 131 ? 17.235 11.687 22.660 1.00 78.00 131 ASP A N 1
ATOM 1019 C CA . ASP A 1 131 ? 18.557 11.472 23.259 1.00 78.00 131 ASP A CA 1
ATOM 1020 C C . ASP A 1 131 ? 18.621 11.770 24.767 1.00 78.00 131 ASP A C 1
ATOM 1022 O O . ASP A 1 131 ? 19.678 11.593 25.379 1.00 78.00 131 ASP A O 1
ATOM 1026 N N . VAL A 1 132 ? 17.474 12.066 25.387 1.00 75.88 132 VAL A N 1
ATOM 1027 C CA . VAL A 1 132 ? 17.310 12.340 26.822 1.00 75.88 132 VAL A CA 1
ATOM 1028 C C . VAL A 1 132 ? 18.118 13.578 27.240 1.00 75.88 132 VAL A C 1
ATOM 1030 O O . VAL A 1 132 ? 18.717 13.610 28.319 1.00 75.88 132 VAL A O 1
ATOM 1033 N N . ASP A 1 133 ? 18.170 14.591 26.366 1.00 80.56 133 ASP A N 1
ATOM 1034 C CA . ASP A 1 133 ? 18.822 15.885 26.615 1.00 80.56 133 ASP A CA 1
ATOM 1035 C C . ASP A 1 133 ? 17.845 16.979 27.104 1.00 80.56 133 ASP A C 1
ATOM 1037 O O . ASP A 1 133 ? 18.251 18.127 27.307 1.00 80.56 133 ASP A O 1
ATOM 1041 N N . GLU A 1 134 ? 16.576 16.615 27.343 1.00 77.19 134 GLU A N 1
ATOM 1042 C CA . GLU A 1 134 ? 15.457 17.497 27.705 1.00 77.19 134 GLU A CA 1
ATOM 1043 C C . GLU A 1 134 ? 15.075 18.518 26.611 1.00 77.19 134 GLU A C 1
ATOM 1045 O O . GLU A 1 134 ? 14.301 19.451 26.865 1.00 77.19 134 GLU A O 1
ATOM 1050 N N . ARG A 1 135 ? 15.553 18.348 25.370 1.00 77.19 135 ARG A N 1
ATOM 1051 C CA . ARG A 1 135 ? 15.132 19.121 24.196 1.00 77.19 135 ARG A CA 1
ATOM 1052 C C . ARG A 1 135 ? 14.258 18.260 23.290 1.00 77.19 135 ARG A C 1
ATOM 1054 O O . ARG A 1 135 ? 14.597 17.155 22.893 1.00 77.19 135 ARG A O 1
ATOM 1061 N N . LEU A 1 136 ? 13.119 18.817 22.893 1.00 80.69 136 LEU A N 1
ATOM 1062 C CA . LEU A 1 136 ? 12.226 18.153 21.951 1.00 80.69 136 LEU A CA 1
ATOM 1063 C C . LEU A 1 136 ? 12.776 18.263 20.522 1.00 80.69 136 LEU A C 1
ATOM 1065 O O . LEU A 1 136 ? 12.945 19.369 20.002 1.00 80.69 136 LEU A O 1
ATOM 1069 N N . ASP A 1 137 ? 12.999 17.122 19.873 1.00 81.56 137 ASP A N 1
ATOM 1070 C CA . ASP A 1 137 ? 13.271 17.038 18.443 1.00 81.56 137 ASP A CA 1
ATOM 1071 C C . ASP A 1 137 ? 11.967 16.981 17.646 1.00 81.56 137 ASP A C 1
ATOM 1073 O O . ASP A 1 137 ? 10.989 16.339 18.037 1.00 81.56 137 ASP A O 1
ATOM 1077 N N . GLN A 1 138 ? 11.974 17.614 16.473 1.00 85.12 138 GLN A N 1
ATOM 1078 C CA . GLN A 1 138 ? 10.881 17.513 15.511 1.00 85.12 138 GLN A CA 1
ATOM 1079 C C . GLN A 1 138 ? 11.059 16.276 14.633 1.00 85.12 138 GLN A C 1
ATOM 1081 O O . GLN A 1 138 ? 11.9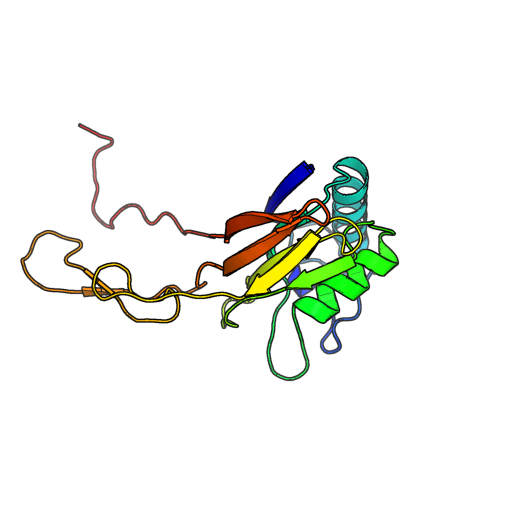63 16.202 13.798 1.00 85.12 138 GLN A O 1
ATOM 1086 N N . VAL A 1 139 ? 10.156 15.313 14.788 1.00 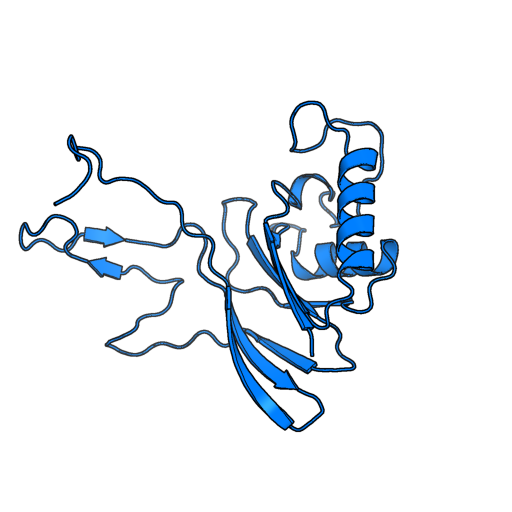84.75 139 VAL A N 1
ATOM 1087 C CA . VAL A 1 139 ? 10.169 14.044 14.060 1.00 84.75 139 VAL A CA 1
ATOM 1088 C C . VAL A 1 139 ? 8.932 13.955 13.177 1.00 84.75 139 VAL A C 1
ATOM 1090 O O . VAL A 1 139 ? 7.808 14.029 13.661 1.00 84.75 139 VAL A O 1
ATOM 1093 N N . ALA A 1 140 ? 9.123 13.760 11.874 1.00 87.62 140 ALA A N 1
ATOM 1094 C CA . ALA A 1 140 ? 8.036 13.548 10.921 1.00 87.62 140 ALA A CA 1
ATOM 1095 C C . ALA A 1 140 ? 8.199 12.205 10.202 1.00 87.62 140 ALA A C 1
ATOM 1097 O O . ALA A 1 140 ? 9.314 11.786 9.865 1.00 87.62 140 ALA A O 1
ATOM 1098 N N . PHE A 1 141 ? 7.084 11.532 9.923 1.00 88.88 141 PHE A N 1
ATOM 1099 C CA . PHE A 1 141 ? 7.103 10.319 9.114 1.00 88.88 141 PHE A CA 1
ATOM 1100 C C . PHE A 1 141 ? 7.332 10.668 7.643 1.00 88.88 141 PHE A C 1
ATOM 1102 O O . PHE A 1 141 ? 6.506 11.311 7.009 1.00 88.88 141 PHE A O 1
ATOM 1109 N N . SER A 1 142 ? 8.425 10.163 7.063 1.00 88.69 142 SER A N 1
ATOM 1110 C CA . SER A 1 142 ? 8.624 10.217 5.601 1.00 88.69 142 SER A CA 1
ATOM 1111 C C . SER A 1 142 ? 7.583 9.395 4.828 1.00 88.69 142 SER A C 1
ATOM 1113 O O . SER A 1 142 ? 7.284 9.697 3.678 1.00 88.69 142 SER A O 1
ATOM 1115 N N . LYS A 1 143 ? 7.028 8.364 5.474 1.00 91.19 143 LYS A N 1
ATOM 1116 C CA . LYS A 1 143 ? 5.933 7.515 4.993 1.00 91.19 143 LYS A CA 1
ATOM 1117 C C . LYS A 1 143 ? 4.929 7.379 6.136 1.00 91.19 143 LYS A C 1
ATOM 1119 O O . LYS A 1 143 ? 5.134 6.516 6.996 1.00 91.19 143 LYS A O 1
ATOM 1124 N N . PRO A 1 144 ? 3.922 8.259 6.221 1.00 93.25 144 PRO A N 1
ATOM 1125 C CA . PRO A 1 144 ? 2.922 8.182 7.279 1.00 93.25 144 PRO A CA 1
ATOM 1126 C C . PRO A 1 144 ? 2.248 6.801 7.292 1.00 93.25 144 PRO A C 1
ATOM 1128 O O . PRO A 1 144 ? 1.836 6.329 6.228 1.00 93.25 144 PRO A O 1
ATOM 1131 N N . PRO A 1 145 ? 2.149 6.124 8.453 1.00 95.69 145 PRO A N 1
ATOM 1132 C CA . PRO A 1 145 ? 1.330 4.928 8.578 1.00 95.69 145 PRO A CA 1
ATOM 1133 C C . PRO A 1 145 ? -0.096 5.101 8.037 1.00 95.69 145 PRO A C 1
ATOM 1135 O O . PRO A 1 145 ? -0.725 6.144 8.209 1.00 95.69 145 PRO A O 1
ATOM 1138 N N . LEU A 1 146 ? -0.613 4.048 7.407 1.00 97.69 146 LEU A N 1
ATOM 1139 C CA . LEU A 1 146 ? -1.981 3.978 6.905 1.00 97.69 146 LEU A CA 1
ATOM 1140 C C . LEU A 1 146 ? -2.922 3.522 8.019 1.00 97.69 146 LEU A C 1
ATOM 1142 O O . LEU A 1 146 ? -2.847 2.371 8.445 1.00 97.69 146 LEU A O 1
ATOM 1146 N N . GLU A 1 147 ? -3.833 4.390 8.451 1.00 98.00 147 GLU A N 1
ATOM 1147 C CA . GLU A 1 147 ? -4.841 4.087 9.472 1.00 98.00 147 GLU A CA 1
ATOM 1148 C C . GLU A 1 147 ? -6.208 3.796 8.844 1.00 98.00 147 GLU A C 1
ATOM 1150 O O . GLU A 1 147 ? -6.773 4.636 8.145 1.00 98.00 147 GLU A O 1
ATOM 1155 N N . LEU A 1 148 ? -6.781 2.625 9.121 1.00 98.62 148 LEU A N 1
ATOM 1156 C CA . LEU A 1 148 ? -8.030 2.183 8.503 1.00 98.62 148 LEU A CA 1
ATOM 1157 C C . LEU A 1 148 ? -9.098 1.841 9.537 1.00 98.62 148 LEU A C 1
ATOM 1159 O O . LEU A 1 148 ? -8.846 1.144 10.528 1.00 98.62 148 LEU A O 1
ATOM 1163 N N . ALA A 1 149 ? -10.325 2.268 9.249 1.00 98.56 149 ALA A N 1
ATOM 1164 C CA . ALA A 1 149 ? -11.523 1.630 9.770 1.00 98.56 149 ALA A CA 1
ATOM 1165 C C . ALA A 1 149 ? -11.981 0.578 8.756 1.00 98.56 149 ALA A C 1
ATOM 1167 O O . ALA A 1 149 ? -12.215 0.894 7.590 1.00 98.56 149 ALA A O 1
ATOM 1168 N N . VAL A 1 150 ? -12.096 -0.669 9.205 1.00 98.50 150 VAL A N 1
ATOM 1169 C CA . VAL A 1 150 ? -12.508 -1.802 8.372 1.00 98.50 150 VAL A CA 1
ATOM 1170 C C . VAL A 1 150 ? -13.783 -2.401 8.939 1.00 98.50 150 VAL A C 1
ATOM 1172 O O . VAL A 1 150 ? -13.875 -2.638 10.142 1.00 98.50 150 VAL A O 1
ATOM 1175 N N . THR A 1 151 ? -14.755 -2.679 8.078 1.00 98.62 151 THR A N 1
ATOM 1176 C CA . THR A 1 151 ? -15.987 -3.378 8.451 1.00 98.62 151 THR A CA 1
ATOM 1177 C C . THR A 1 151 ? -16.146 -4.601 7.568 1.00 98.62 151 THR A C 1
ATOM 1179 O O . THR A 1 151 ? -16.229 -4.499 6.353 1.00 98.62 151 THR A O 1
ATOM 1182 N N . THR A 1 152 ? -16.181 -5.783 8.168 1.00 98.12 152 THR A N 1
ATOM 1183 C CA . THR A 1 152 ? -16.479 -7.018 7.428 1.00 98.12 152 THR A CA 1
ATOM 1184 C C . THR A 1 152 ? -17.946 -7.035 7.006 1.00 98.12 152 THR A C 1
ATOM 1186 O O . THR A 1 152 ? -18.788 -6.496 7.725 1.00 98.12 152 THR A O 1
ATOM 1189 N N . LYS A 1 153 ? -18.307 -7.743 5.929 1.00 96.44 153 LYS A N 1
ATOM 1190 C CA . LYS A 1 153 ? -19.731 -7.908 5.566 1.00 96.44 153 LYS A CA 1
ATOM 1191 C C . LYS A 1 153 ? -20.557 -8.640 6.633 1.00 96.44 153 LYS A C 1
ATOM 1193 O O . LYS A 1 153 ? -21.772 -8.496 6.669 1.00 96.44 153 LYS A O 1
ATOM 1198 N N . GLY A 1 154 ? -19.904 -9.375 7.538 1.00 95.06 154 GLY A N 1
ATOM 1199 C CA . GLY A 1 154 ? -20.527 -9.960 8.732 1.00 95.06 154 GLY A CA 1
ATOM 1200 C C . GLY A 1 154 ? -20.761 -8.974 9.888 1.00 95.06 154 GLY A C 1
ATOM 1201 O O . GLY A 1 154 ? -21.267 -9.381 10.929 1.00 95.06 154 GLY A O 1
ATOM 1202 N N . GLY A 1 155 ? -20.382 -7.700 9.744 1.00 96.88 155 GLY A N 1
ATOM 1203 C CA . GLY A 1 155 ? -20.595 -6.639 10.735 1.00 96.88 155 GLY A CA 1
ATOM 1204 C C . GLY A 1 155 ? -19.477 -6.466 11.770 1.00 96.88 155 GLY A C 1
ATOM 1205 O O . GLY A 1 155 ? -19.543 -5.556 12.592 1.00 96.88 155 GLY A O 1
ATOM 1206 N N . THR A 1 156 ? -18.428 -7.295 11.754 1.00 98.00 156 THR A N 1
ATOM 1207 C CA . THR A 1 156 ? -17.254 -7.088 12.620 1.00 98.00 156 THR A CA 1
ATOM 1208 C C . THR A 1 156 ? -16.503 -5.822 12.210 1.00 98.00 156 THR A C 1
ATOM 1210 O O . THR A 1 156 ? -16.078 -5.713 11.059 1.00 98.00 156 THR A O 1
ATOM 1213 N N . ALA A 1 157 ? -16.306 -4.907 13.160 1.00 98.00 157 ALA A N 1
ATOM 1214 C CA . ALA A 1 157 ? -15.497 -3.704 12.994 1.00 98.00 157 ALA A CA 1
ATOM 1215 C C . ALA A 1 157 ? -14.053 -3.944 13.463 1.00 98.00 157 ALA A C 1
ATOM 1217 O O . ALA A 1 157 ? -13.828 -4.500 14.539 1.00 98.00 157 ALA A O 1
ATOM 1218 N N . LEU A 1 158 ? -13.080 -3.501 12.669 1.00 96.94 158 LEU A N 1
ATOM 1219 C CA . LEU A 1 158 ? -11.648 -3.637 12.920 1.00 96.94 158 LEU A CA 1
ATOM 1220 C C . LEU A 1 158 ? -10.936 -2.288 12.739 1.00 96.94 158 LEU A C 1
ATOM 1222 O O . LEU A 1 158 ? -11.342 -1.440 11.941 1.00 96.94 158 LEU A O 1
ATOM 1226 N N . ARG A 1 159 ? -9.827 -2.119 13.463 1.00 97.19 159 ARG A N 1
ATOM 1227 C CA . ARG A 1 159 ? -8.855 -1.037 13.264 1.00 97.19 159 ARG A CA 1
ATOM 1228 C C . ARG A 1 159 ? -7.563 -1.646 12.756 1.00 97.19 159 ARG A C 1
ATOM 1230 O O . ARG A 1 159 ? -6.999 -2.506 13.427 1.00 97.19 159 ARG A O 1
ATOM 1237 N N . LEU A 1 160 ? -7.121 -1.223 11.579 1.00 97.62 160 LEU A N 1
ATOM 1238 C CA . LEU A 1 160 ? -5.878 -1.696 10.976 1.00 97.62 160 LEU A CA 1
ATOM 1239 C C . LEU A 1 160 ? -4.923 -0.517 10.816 1.00 97.62 160 LEU A C 1
ATOM 1241 O O . LEU A 1 160 ? -5.342 0.566 10.415 1.00 97.62 160 LEU A O 1
ATOM 1245 N N . ILE A 1 161 ? -3.646 -0.743 11.120 1.00 97.31 161 ILE A N 1
ATOM 1246 C CA . ILE A 1 161 ? -2.572 0.220 10.873 1.00 97.31 161 ILE A CA 1
ATOM 1247 C C . ILE A 1 161 ? -1.485 -0.480 10.057 1.00 97.31 161 ILE A C 1
ATOM 1249 O O . ILE A 1 161 ? -0.960 -1.509 10.481 1.00 97.31 161 ILE A O 1
ATOM 1253 N N . GLY A 1 162 ? -1.163 0.064 8.885 1.00 97.12 162 GLY A N 1
ATOM 1254 C CA . GLY A 1 162 ? -0.026 -0.356 8.067 1.00 97.12 162 GLY A CA 1
ATOM 1255 C C . GLY A 1 162 ? 1.142 0.602 8.248 1.00 97.12 162 GLY A C 1
ATOM 1256 O O . GLY A 1 162 ? 0.975 1.799 8.050 1.00 97.12 162 GLY A O 1
ATOM 1257 N N . ALA A 1 163 ? 2.325 0.100 8.601 1.00 95.19 163 ALA A N 1
ATOM 1258 C CA . ALA A 1 163 ? 3.506 0.931 8.822 1.00 95.19 163 ALA A CA 1
ATOM 1259 C C . ALA A 1 163 ? 4.735 0.366 8.100 1.00 95.19 163 ALA A C 1
ATOM 1261 O O . ALA A 1 163 ? 4.946 -0.846 8.067 1.00 95.19 163 ALA A O 1
ATOM 1262 N N . HIS A 1 164 ? 5.569 1.261 7.569 1.00 93.38 164 HIS A N 1
ATOM 1263 C CA . HIS A 1 164 ? 6.872 0.937 6.993 1.00 93.38 164 HIS A CA 1
ATOM 1264 C C . HIS A 1 164 ? 7.944 1.782 7.681 1.00 93.38 164 HIS A C 1
ATOM 1266 O O . HIS A 1 164 ? 8.299 2.876 7.242 1.00 93.38 164 HIS A O 1
ATOM 1272 N N . LEU A 1 165 ? 8.429 1.272 8.809 1.00 86.88 165 LEU A N 1
ATOM 1273 C CA . LEU A 1 165 ? 9.375 1.979 9.659 1.00 86.88 165 LEU A CA 1
ATOM 1274 C C . LEU A 1 165 ? 10.804 1.654 9.236 1.00 86.88 165 LEU A C 1
ATOM 1276 O O . LEU A 1 165 ? 11.196 0.490 9.168 1.00 86.88 165 LEU A O 1
ATOM 1280 N N . LYS A 1 166 ? 11.606 2.691 8.988 1.00 74.38 166 LYS A N 1
ATOM 1281 C CA . LYS A 1 166 ? 13.047 2.511 8.837 1.00 74.38 166 LYS A CA 1
ATOM 1282 C C . LYS A 1 166 ? 13.659 2.378 10.225 1.00 74.38 166 LYS A C 1
ATOM 1284 O O . LYS A 1 166 ? 13.619 3.325 11.003 1.00 74.38 166 LYS A O 1
ATOM 1289 N N . SER A 1 167 ? 14.294 1.243 10.502 1.00 55.34 167 SER A N 1
ATOM 1290 C CA . SER A 1 167 ? 15.257 1.174 11.598 1.00 55.34 167 SER A CA 1
ATOM 1291 C C . SER A 1 167 ? 16.454 2.048 11.222 1.00 55.34 167 SER A C 1
ATOM 1293 O O . SER A 1 167 ? 17.204 1.738 10.293 1.00 55.34 167 SER A O 1
ATOM 1295 N N . LYS A 1 168 ? 16.614 3.189 11.890 1.00 54.47 168 LYS A N 1
ATOM 1296 C CA . LYS A 1 168 ? 17.947 3.748 12.090 1.00 54.47 168 LYS A CA 1
ATOM 1297 C C . LYS A 1 168 ? 18.372 3.277 13.471 1.00 54.47 168 LYS A C 1
ATOM 1299 O O . LYS A 1 168 ? 17.754 3.666 14.455 1.00 54.47 168 LYS A O 1
ATOM 1304 N N . ALA A 1 169 ? 19.422 2.463 13.547 1.00 48.72 169 ALA A N 1
ATOM 1305 C CA . ALA A 1 169 ? 20.181 2.398 14.788 1.00 48.72 169 ALA A CA 1
ATOM 1306 C C . ALA A 1 169 ? 20.608 3.842 15.124 1.00 48.72 169 ALA A C 1
ATOM 1308 O O . ALA A 1 169 ? 21.020 4.556 14.197 1.00 48.72 169 ALA A O 1
ATOM 1309 N N . PRO A 1 170 ? 20.476 4.303 16.379 1.00 50.44 170 PRO A N 1
ATOM 1310 C CA . PRO A 1 170 ? 20.898 5.646 16.737 1.00 50.44 170 PRO A CA 1
ATOM 1311 C C . PRO A 1 170 ? 22.352 5.830 16.295 1.00 50.44 170 PRO A C 1
ATOM 1313 O O . PRO A 1 170 ? 23.212 4.989 16.577 1.00 50.44 170 PRO A O 1
ATOM 1316 N N . HIS A 1 171 ? 22.623 6.890 15.529 1.00 42.03 171 HIS A N 1
ATOM 1317 C CA . HIS A 1 171 ? 23.983 7.226 15.118 1.00 42.03 171 HIS A CA 1
ATOM 1318 C C . HIS A 1 171 ? 24.834 7.402 16.386 1.00 42.03 171 HIS A C 1
ATOM 1320 O O . HIS A 1 171 ? 24.692 8.398 17.079 1.00 42.03 171 HIS A O 1
ATOM 1326 N N . GLY A 1 172 ? 25.697 6.428 16.700 1.00 46.84 172 GLY A N 1
ATOM 1327 C CA . GLY A 1 172 ? 26.552 6.462 17.895 1.00 46.84 172 GLY A CA 1
ATOM 1328 C C . GLY A 1 172 ? 26.419 5.275 18.856 1.00 46.84 172 GLY A C 1
ATOM 1329 O O . GLY A 1 172 ? 27.267 5.146 19.737 1.00 46.84 172 GLY A O 1
ATOM 1330 N N . ALA A 1 173 ? 25.450 4.368 18.674 1.00 45.97 173 ALA A N 1
ATOM 1331 C CA . ALA A 1 173 ? 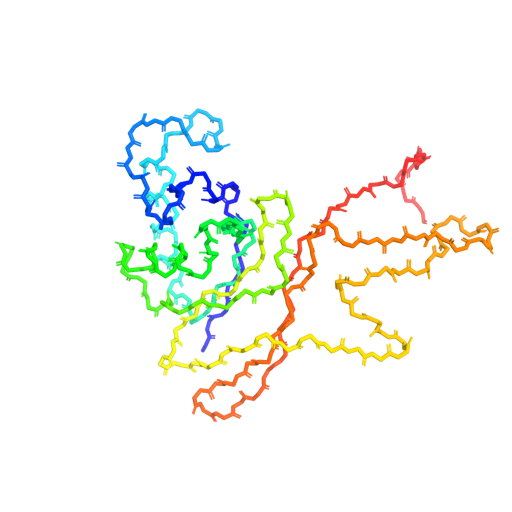25.379 3.132 19.459 1.00 45.97 173 ALA A CA 1
ATOM 1332 C C . ALA A 1 173 ? 26.557 2.200 19.101 1.00 45.97 173 ALA A C 1
ATOM 1334 O O . ALA A 1 173 ? 26.544 1.502 18.089 1.00 45.97 173 ALA A O 1
ATOM 1335 N N . ARG A 1 174 ? 27.623 2.236 19.909 1.00 46.47 174 ARG A N 1
ATOM 1336 C CA . ARG A 1 174 ? 28.849 1.436 19.723 1.00 46.47 174 ARG A CA 1
ATOM 1337 C C . ARG A 1 174 ? 28.824 0.069 20.413 1.00 46.47 174 ARG A C 1
ATOM 1339 O O . ARG A 1 174 ? 29.852 -0.600 20.429 1.00 46.47 174 ARG A O 1
ATOM 1346 N N . THR A 1 175 ? 27.690 -0.377 20.943 1.00 43.56 175 THR A N 1
ATOM 1347 C CA . THR A 1 175 ? 27.587 -1.687 21.603 1.00 43.56 175 THR A CA 1
ATOM 1348 C C . THR A 1 175 ? 26.231 -2.341 21.339 1.00 43.56 175 THR A C 1
ATOM 1350 O O . THR A 1 175 ? 25.213 -1.655 21.446 1.00 43.56 175 THR A O 1
ATOM 1353 N N . PRO A 1 176 ? 26.187 -3.650 21.023 1.00 44.47 176 PRO A N 1
ATOM 1354 C CA . PRO A 1 176 ? 24.960 -4.423 21.120 1.00 44.47 176 PRO A CA 1
ATOM 1355 C C . PRO A 1 176 ? 24.650 -4.674 22.603 1.00 44.47 176 PRO A C 1
ATOM 1357 O O . PRO A 1 176 ? 25.439 -5.326 23.275 1.00 44.47 176 PRO A O 1
ATOM 1360 N N . GLU A 1 177 ? 23.526 -4.110 23.047 1.00 43.75 177 GLU A N 1
ATOM 1361 C CA . GLU A 1 177 ? 22.679 -4.472 24.200 1.00 43.75 177 GLU A CA 1
ATOM 1362 C C . GLU A 1 177 ? 23.301 -4.632 25.605 1.00 43.75 177 GLU A C 1
ATOM 1364 O O . GLU A 1 177 ? 24.207 -5.428 25.848 1.00 43.75 177 GLU A O 1
ATOM 1369 N N . ALA A 1 178 ? 22.672 -3.947 26.566 1.00 32.62 178 ALA A N 1
ATOM 1370 C CA . ALA A 1 178 ? 22.362 -4.473 27.894 1.00 32.62 178 ALA A CA 1
ATOM 1371 C C . ALA A 1 178 ? 21.000 -3.920 28.334 1.00 32.62 178 ALA A C 1
ATOM 1373 O O . ALA A 1 178 ? 20.772 -2.710 28.097 1.00 32.62 178 ALA A O 1
#

Secondary structure (DSSP, 8-state):
--EEEEE-SSGGGGB-TT--B--SSSB-SSTT-BHHHHHHHHHHHHHHH--SEEEEEEE---BTTB-HHHHHHHHHHHHT-S--EEEE-S--TTS-EEEEEE-TTTEEEEE----BTTB--TTSEEEE-SSSSS--EEEE-SS--EEEEEEETTS-EEEEEE--------TT--S---

Radius of gyration: 18.2 Å; chains: 1; bounding box: 49×37×49 Å

Sequence (178 aa):
MRLATYNIEWFAYLFDKDDTLMLDAKPSGVHGVDRYTQGRAIAHVLQRIDADAIMVVEAPNTGRSQRTTRALENFAAEAGLRAREAVSGFPNDTHQEIALLYDPDVLDAVHDARSSPAAPRFDGVFEIDLDVDERLDQVAFSKPPLELAVTTKGGTALRLIGAHLKSKAPHGARTPEA